Protein AF-A0A522LPK3-F1 (afdb_monomer_lite)

Secondary structure (DSSP, 8-state):
--HHHHHHHHHHHHHHHTTSS--B-TTT--BHHHHHHHHHHHHHHTTTT--HHHHHHHHHHHHHTTS---HHHHHHHHTSHHHHHHHHHS-GGGS--

Sequence (97 aa):
MGYECIANKFQQYLSKINKISEDKCCICNRTSEELKKNFYEYTKNNVGVVTESDLDEIFLLSYKTNRPVCFACYYGIKQNPELIRGILEKHENEIWD

pLDDT: mean 74.03, std 9.99, range [41.91, 88.0]

Radius of gyration: 12.82 Å; chains: 1; bounding box: 32×29×31 Å

Foldseek 3Di:
DFPVVLVVLVVVLLVVLVPQPQQAAPPPGHGVVVLVVQVVVVCVVQPPNDDPVLSVLQSLLCVLQSHGHHPVRSVVCVVPVVSSVVSNPDHSVPPPD

Structure (mmCIF, N/CA/C/O backbone):
data_AF-A0A522LPK3-F1
#
_entry.id   AF-A0A522LPK3-F1
#
loop_
_atom_site.group_PDB
_atom_site.id
_atom_site.type_symbol
_atom_site.label_atom_id
_atom_site.label_alt_id
_atom_site.label_comp_id
_atom_site.label_asym_id
_atom_site.label_entity_id
_atom_site.label_seq_id
_atom_site.pdbx_PDB_ins_code
_atom_site.Cartn_x
_atom_site.Cartn_y
_atom_site.Cartn_z
_atom_site.occupancy
_atom_site.B_iso_or_equiv
_atom_site.auth_seq_id
_atom_site.auth_comp_id
_atom_site.auth_asym_id
_atom_site.auth_atom_id
_atom_site.pdbx_PDB_model_num
ATOM 1 N N . MET A 1 1 ? 8.712 7.672 -18.708 1.00 47.94 1 MET A N 1
ATOM 2 C CA . MET A 1 1 ? 7.312 8.088 -18.460 1.00 47.94 1 MET A CA 1
ATOM 3 C C . MET A 1 1 ? 6.633 7.352 -17.286 1.00 47.94 1 MET A C 1
ATOM 5 O O . MET A 1 1 ? 5.429 7.476 -17.149 1.00 47.94 1 MET A O 1
ATOM 9 N N . GLY A 1 2 ? 7.348 6.633 -16.399 1.00 55.88 2 GLY A N 1
ATOM 10 C CA . GLY A 1 2 ? 6.694 5.817 -15.350 1.00 55.88 2 GLY A CA 1
ATOM 11 C C . GLY A 1 2 ? 6.470 6.494 -13.987 1.00 55.88 2 GLY A C 1
ATOM 12 O O . GLY A 1 2 ? 5.436 6.293 -13.364 1.00 55.88 2 GLY A O 1
ATOM 13 N N . TYR A 1 3 ? 7.411 7.314 -13.510 1.00 56.41 3 TYR A N 1
ATOM 14 C CA . TYR A 1 3 ? 7.403 7.801 -12.119 1.00 56.41 3 TYR A CA 1
ATOM 15 C C . TYR A 1 3 ? 6.317 8.853 -11.828 1.00 56.41 3 TYR A C 1
ATOM 17 O O . TYR A 1 3 ? 5.671 8.802 -10.784 1.00 56.41 3 TYR A O 1
ATOM 25 N N . GLU A 1 4 ? 6.074 9.779 -12.760 1.00 61.75 4 GLU A N 1
ATOM 26 C CA . GLU A 1 4 ? 5.070 10.842 -12.589 1.00 61.75 4 GLU A CA 1
ATOM 27 C C . GLU A 1 4 ? 3.633 10.295 -12.542 1.00 61.75 4 GLU A C 1
ATOM 29 O O . GLU A 1 4 ? 2.815 10.783 -11.763 1.00 61.75 4 GLU A O 1
ATOM 34 N N . CYS A 1 5 ? 3.330 9.237 -13.307 1.00 65.12 5 CYS A N 1
ATOM 35 C CA . CYS A 1 5 ? 2.008 8.602 -13.293 1.00 65.12 5 CYS A CA 1
ATOM 36 C C . CYS A 1 5 ? 1.726 7.912 -11.945 1.00 65.12 5 CYS A C 1
ATOM 38 O O . CYS A 1 5 ? 0.683 8.126 -11.323 1.00 65.12 5 CYS A O 1
ATOM 40 N N . ILE A 1 6 ? 2.709 7.158 -11.442 1.00 64.88 6 ILE A N 1
ATOM 41 C CA . ILE A 1 6 ? 2.637 6.445 -10.157 1.00 64.88 6 ILE A CA 1
ATOM 42 C C . ILE A 1 6 ? 2.524 7.444 -8.992 1.00 64.88 6 ILE A C 1
ATOM 44 O O . ILE A 1 6 ? 1.720 7.248 -8.080 1.00 64.88 6 ILE A O 1
ATOM 48 N N . ALA A 1 7 ? 3.265 8.557 -9.038 1.00 68.50 7 ALA A N 1
ATOM 49 C CA . ALA A 1 7 ? 3.181 9.611 -8.028 1.00 68.50 7 ALA A CA 1
ATOM 50 C C . ALA A 1 7 ? 1.786 10.264 -7.971 1.00 68.50 7 ALA A C 1
ATOM 52 O O . ALA A 1 7 ? 1.249 10.467 -6.879 1.00 68.50 7 ALA A O 1
ATOM 53 N N . ASN A 1 8 ? 1.166 10.532 -9.126 1.00 76.00 8 ASN A N 1
ATOM 54 C CA . ASN A 1 8 ? -0.190 11.084 -9.196 1.00 76.00 8 ASN A CA 1
ATOM 55 C C . ASN A 1 8 ? -1.245 10.110 -8.645 1.00 76.00 8 ASN A C 1
ATOM 57 O O . ASN A 1 8 ? -2.103 10.519 -7.859 1.00 76.00 8 ASN A O 1
ATOM 61 N N . LYS A 1 9 ? -1.174 8.816 -8.990 1.00 70.56 9 LYS A N 1
ATOM 62 C CA . LYS A 1 9 ? -2.069 7.797 -8.407 1.00 70.56 9 LYS A CA 1
ATOM 63 C C . LYS A 1 9 ? -1.877 7.667 -6.889 1.00 70.56 9 LYS A C 1
ATOM 65 O O . LYS A 1 9 ? -2.861 7.570 -6.157 1.00 70.56 9 LYS A O 1
ATOM 70 N N . PHE A 1 10 ? -0.642 7.740 -6.388 1.00 69.94 10 PHE A N 1
ATOM 71 C CA . PHE A 1 10 ? -0.379 7.692 -4.946 1.00 69.94 10 PHE A CA 1
ATOM 72 C C . PHE A 1 10 ? -0.937 8.909 -4.191 1.00 69.94 10 PHE A C 1
ATOM 74 O O . PHE A 1 10 ? -1.483 8.767 -3.097 1.00 69.94 10 PHE A O 1
ATOM 81 N N . GLN A 1 11 ? -0.877 10.108 -4.777 1.00 72.94 11 GLN A N 1
ATOM 82 C CA . GLN A 1 11 ? -1.546 11.275 -4.193 1.00 72.94 11 GLN A CA 1
ATOM 83 C C . GLN A 1 11 ? -3.061 11.064 -4.084 1.00 72.94 11 GLN A C 1
ATOM 85 O O . GLN A 1 11 ? -3.641 11.349 -3.036 1.00 72.94 11 GLN A O 1
ATOM 90 N N . GLN A 1 12 ? -3.695 10.493 -5.113 1.00 72.44 12 GLN A N 1
ATOM 91 C CA . GLN A 1 12 ? -5.120 10.152 -5.058 1.00 72.44 12 GLN A CA 1
ATOM 92 C C . GLN A 1 12 ? -5.427 9.117 -3.965 1.00 72.44 12 GLN A C 1
ATOM 94 O O . GLN A 1 12 ? -6.431 9.253 -3.266 1.00 72.44 12 GLN A O 1
ATOM 99 N N . TYR A 1 13 ? -4.562 8.113 -3.788 1.00 7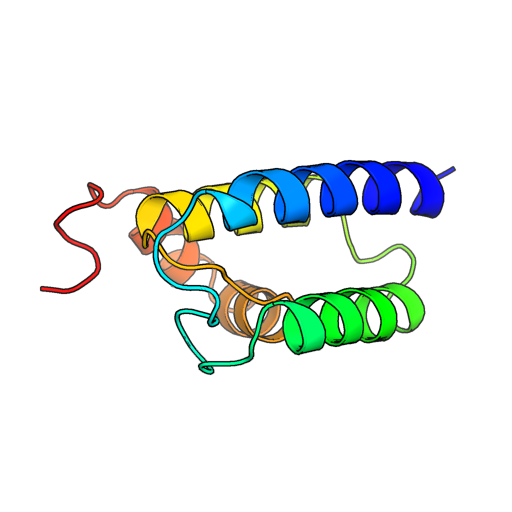0.56 13 TYR A N 1
ATOM 100 C CA . TYR A 1 13 ? -4.655 7.123 -2.710 1.00 70.56 13 TYR A CA 1
ATOM 101 C C . TYR A 1 13 ? -4.659 7.789 -1.324 1.00 70.56 13 TYR A C 1
ATOM 103 O O . TYR A 1 13 ? -5.584 7.576 -0.539 1.00 70.56 13 TYR A O 1
ATOM 111 N N . LEU A 1 14 ? -3.701 8.681 -1.053 1.00 68.62 14 LEU A N 1
ATOM 112 C CA . LEU A 1 14 ? -3.623 9.416 0.216 1.00 68.62 14 LEU A CA 1
ATOM 113 C C . LEU A 1 14 ? -4.858 10.291 0.469 1.00 68.62 14 LEU A C 1
ATOM 115 O O . LEU A 1 14 ? -5.387 10.311 1.580 1.00 68.62 14 LEU A O 1
ATOM 119 N N . SER A 1 15 ? -5.345 10.999 -0.555 1.00 71.31 15 SER A N 1
ATOM 120 C CA . SER A 1 15 ? -6.547 11.833 -0.438 1.00 71.31 15 SER A CA 1
ATOM 121 C C . SER A 1 15 ? -7.809 11.021 -0.138 1.00 71.31 15 SER A C 1
ATOM 123 O O . SER A 1 15 ? -8.715 11.533 0.520 1.00 71.31 15 SER A O 1
ATOM 125 N N . LYS A 1 16 ? -7.884 9.766 -0.601 1.00 68.12 16 LYS A N 1
ATOM 126 C CA . LYS A 1 16 ? -9.003 8.8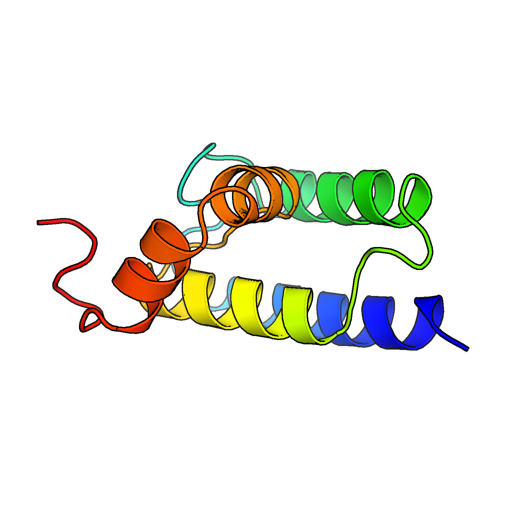59 -0.311 1.00 68.12 16 LYS A CA 1
ATOM 127 C C . LYS A 1 16 ? -8.900 8.242 1.088 1.00 68.12 16 LYS A C 1
ATOM 129 O O . LYS A 1 16 ? -9.920 8.159 1.762 1.00 68.12 16 LYS A O 1
ATOM 134 N N . ILE A 1 17 ? -7.698 7.891 1.554 1.00 65.69 17 ILE A N 1
ATOM 135 C CA . ILE A 1 17 ? -7.487 7.338 2.908 1.00 65.69 17 ILE A CA 1
ATOM 136 C C . ILE A 1 17 ? -7.789 8.343 4.009 1.00 65.69 17 ILE A C 1
ATOM 138 O O . ILE A 1 17 ? -8.273 7.944 5.057 1.00 65.69 17 ILE A O 1
ATOM 142 N N . ASN A 1 18 ? -7.602 9.644 3.779 1.00 60.69 18 ASN A N 1
ATOM 143 C CA . ASN A 1 18 ? -8.007 10.667 4.752 1.00 60.69 18 ASN A CA 1
ATOM 144 C C . ASN A 1 18 ? -9.519 10.659 5.082 1.00 60.69 18 ASN A C 1
ATOM 146 O O . ASN A 1 18 ? -9.948 11.398 5.962 1.00 60.69 18 ASN A O 1
ATOM 150 N N . LYS A 1 19 ? -10.333 9.863 4.372 1.00 61.28 19 LYS A N 1
ATOM 151 C CA . LYS A 1 19 ? -11.754 9.627 4.672 1.00 61.28 19 LYS A CA 1
ATOM 152 C C . LYS A 1 19 ? -12.017 8.331 5.459 1.00 61.28 19 LYS A C 1
ATOM 154 O O . LYS A 1 19 ? -13.160 8.092 5.832 1.00 61.28 19 LYS A O 1
ATOM 159 N N . ILE A 1 20 ? -10.995 7.503 5.677 1.00 61.47 20 ILE A N 1
ATOM 160 C CA . ILE A 1 20 ? -11.040 6.262 6.459 1.00 61.47 20 ILE A CA 1
ATOM 161 C C . ILE A 1 20 ? -10.789 6.625 7.930 1.00 61.47 20 ILE A C 1
ATOM 163 O O . 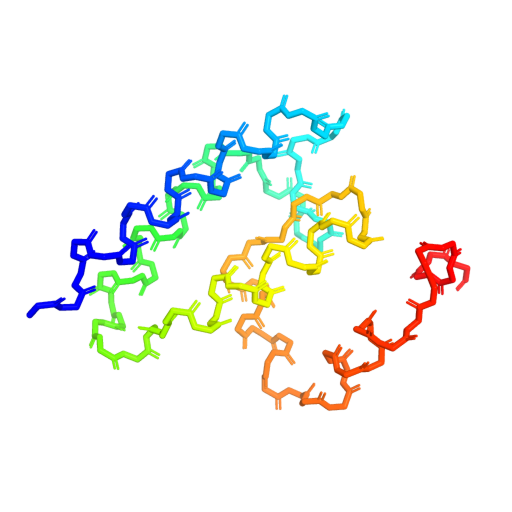ILE A 1 20 ? -9.957 7.480 8.224 1.00 61.47 20 ILE A O 1
ATOM 167 N N . SER A 1 21 ? -11.521 6.010 8.861 1.00 56.81 21 SER A N 1
ATOM 168 C CA . SER A 1 21 ? -11.516 6.380 10.288 1.00 56.81 21 SER A CA 1
ATOM 169 C C . SER A 1 21 ? -10.191 6.133 11.018 1.00 56.81 21 SER A C 1
ATOM 171 O O . SER A 1 21 ? -10.017 6.631 12.127 1.00 56.81 21 SER A O 1
ATOM 173 N N . GLU A 1 22 ? -9.268 5.368 10.427 1.00 64.38 22 GLU A N 1
ATOM 174 C CA . GLU A 1 22 ? -7.993 4.996 11.038 1.00 64.38 22 GLU A CA 1
ATOM 175 C C . GLU A 1 22 ? -6.825 5.259 10.075 1.00 64.38 22 GLU A C 1
ATOM 177 O O . GLU A 1 22 ? -6.785 4.758 8.952 1.00 64.38 22 GLU A O 1
ATOM 182 N N . ASP A 1 23 ? -5.854 6.060 10.520 1.00 72.06 23 ASP A N 1
ATOM 183 C CA . ASP A 1 23 ? -4.751 6.584 9.703 1.00 72.06 23 ASP A CA 1
ATOM 184 C C . ASP A 1 23 ? -3.509 5.673 9.685 1.00 72.06 23 ASP A C 1
ATOM 186 O O . ASP A 1 23 ? -2.458 6.052 9.159 1.00 72.06 23 ASP A O 1
ATOM 190 N N . LYS A 1 24 ? -3.621 4.473 10.267 1.00 83.12 24 LYS A N 1
ATOM 191 C CA . LYS A 1 24 ? -2.514 3.535 10.488 1.00 83.12 24 LYS A CA 1
ATOM 192 C C . LYS A 1 24 ? -2.635 2.279 9.646 1.00 83.12 24 LYS A C 1
ATOM 194 O O . LYS A 1 24 ? -3.706 1.684 9.554 1.00 83.12 24 LYS A O 1
ATOM 199 N N . CYS A 1 25 ? -1.498 1.831 9.115 1.00 85.31 25 CYS A N 1
ATOM 200 C CA . CYS A 1 25 ? -1.387 0.607 8.335 1.00 85.31 25 CYS A CA 1
ATOM 201 C C . CYS A 1 25 ? -2.012 -0.580 9.081 1.00 85.31 25 CYS A C 1
ATOM 203 O O . CYS A 1 25 ? -1.661 -0.824 10.234 1.00 85.31 25 CYS A O 1
ATOM 205 N N . CYS A 1 26 ? -2.873 -1.352 8.424 1.00 83.38 26 CYS A N 1
ATOM 206 C CA . CYS A 1 26 ? -3.593 -2.459 9.050 1.00 83.38 26 CYS A CA 1
ATOM 207 C C . CYS A 1 26 ? -2.689 -3.623 9.491 1.00 83.38 26 CYS A C 1
ATOM 209 O O . CYS A 1 26 ? -3.098 -4.429 10.318 1.00 83.38 26 CYS A O 1
ATOM 211 N N . ILE A 1 27 ? -1.459 -3.701 8.963 1.00 83.62 27 ILE A N 1
ATOM 212 C CA . ILE A 1 27 ? -0.491 -4.768 9.264 1.00 83.62 27 ILE A CA 1
ATOM 213 C C . ILE A 1 27 ? 0.588 -4.291 10.244 1.00 83.62 27 ILE A C 1
ATOM 215 O O . ILE A 1 27 ? 0.866 -4.956 11.235 1.00 83.62 27 ILE A O 1
ATOM 219 N N . CYS A 1 28 ? 1.229 -3.149 9.971 1.00 85.38 28 CYS A N 1
ATOM 220 C CA . CYS A 1 28 ? 2.384 -2.681 10.752 1.00 85.38 28 CYS A CA 1
ATOM 221 C C . CYS A 1 28 ? 2.120 -1.425 11.590 1.00 85.38 28 CYS A C 1
ATOM 223 O O . CYS A 1 28 ? 3.058 -0.884 12.169 1.00 85.38 28 CYS A O 1
ATOM 225 N N . ASN A 1 29 ? 0.877 -0.934 11.631 1.00 84.75 29 ASN A N 1
ATOM 226 C CA . ASN A 1 29 ? 0.448 0.251 12.382 1.00 84.75 29 ASN A CA 1
ATOM 227 C C . ASN A 1 29 ? 1.187 1.566 12.061 1.00 84.75 29 ASN A C 1
ATOM 229 O O . ASN A 1 29 ? 1.026 2.544 12.789 1.00 84.75 29 ASN A O 1
ATOM 233 N N . ARG A 1 30 ? 1.950 1.622 10.961 1.00 83.88 30 ARG A N 1
ATOM 234 C CA . ARG A 1 30 ? 2.597 2.854 10.483 1.00 83.88 30 ARG A CA 1
ATOM 235 C C . ARG A 1 30 ? 1.577 3.929 10.128 1.00 83.88 30 ARG A C 1
ATOM 237 O O . ARG A 1 30 ? 0.603 3.618 9.447 1.00 83.88 30 ARG A O 1
ATOM 244 N N . THR A 1 31 ? 1.823 5.168 10.532 1.00 82.56 31 THR A N 1
ATOM 245 C CA . THR A 1 31 ? 0.935 6.314 10.288 1.00 82.56 31 THR A CA 1
ATOM 246 C C . THR A 1 31 ? 0.904 6.726 8.818 1.00 82.56 31 THR A C 1
ATOM 248 O O . THR A 1 31 ? 1.752 6.331 8.012 1.00 82.56 31 THR A O 1
ATOM 251 N N . SER A 1 32 ? -0.057 7.576 8.462 1.00 74.69 32 SER A N 1
ATOM 252 C CA . SER A 1 32 ? -0.194 8.149 7.119 1.00 74.69 32 SER A CA 1
ATOM 253 C C . SER A 1 32 ? 1.063 8.893 6.634 1.00 74.69 32 SER A C 1
ATOM 255 O O . SER A 1 32 ? 1.392 8.847 5.447 1.00 74.69 32 SER A O 1
ATOM 257 N N . GLU A 1 33 ? 1.821 9.535 7.527 1.00 79.56 33 GLU A N 1
ATOM 258 C CA . GLU A 1 33 ? 3.105 10.163 7.188 1.00 79.56 33 GLU A CA 1
ATOM 259 C C . GLU A 1 33 ? 4.197 9.125 6.904 1.00 79.56 33 GLU A C 1
ATOM 261 O O . GLU A 1 33 ? 4.943 9.237 5.926 1.00 79.56 33 GLU A O 1
ATOM 266 N N . GLU A 1 34 ? 4.256 8.065 7.707 1.00 82.12 34 GLU A N 1
ATOM 267 C CA . GLU A 1 34 ? 5.202 6.964 7.517 1.00 82.12 34 GLU A CA 1
ATOM 268 C C . GLU A 1 34 ? 4.890 6.153 6.254 1.00 82.12 34 GLU A C 1
ATOM 270 O O . GLU A 1 34 ? 5.805 5.669 5.587 1.00 82.12 34 GLU A O 1
ATOM 275 N N . LEU A 1 35 ? 3.611 6.048 5.888 1.00 80.19 35 LEU A N 1
ATOM 276 C CA . LEU A 1 35 ? 3.121 5.503 4.622 1.00 80.19 35 LEU A CA 1
ATOM 277 C C . LEU A 1 35 ? 3.670 6.293 3.426 1.00 80.19 35 LEU A C 1
ATOM 279 O O . LEU A 1 35 ? 4.192 5.689 2.486 1.00 80.19 35 LEU A O 1
ATOM 283 N N . LYS A 1 36 ? 3.621 7.633 3.479 1.00 77.94 36 LYS A N 1
ATOM 284 C CA . LYS A 1 36 ? 4.209 8.505 2.444 1.00 77.94 36 LYS A CA 1
ATOM 285 C C . LYS A 1 36 ? 5.707 8.276 2.321 1.00 77.94 36 LYS A C 1
ATOM 287 O O . LYS A 1 36 ? 6.200 8.025 1.224 1.00 77.94 36 LYS A O 1
ATOM 292 N N . LYS A 1 37 ? 6.427 8.325 3.445 1.00 82.31 37 LYS A N 1
ATOM 293 C CA . LYS A 1 37 ? 7.876 8.101 3.465 1.00 82.31 37 LYS A CA 1
ATOM 294 C C . LYS A 1 37 ? 8.229 6.725 2.899 1.00 82.31 37 LYS A C 1
ATOM 296 O O . LYS A 1 37 ? 9.105 6.624 2.046 1.00 82.31 37 LYS A O 1
ATOM 301 N N . ASN A 1 38 ? 7.494 5.690 3.308 1.00 80.88 38 ASN A N 1
ATOM 302 C CA . ASN A 1 38 ? 7.702 4.329 2.833 1.00 80.88 38 ASN A CA 1
ATOM 303 C C . ASN A 1 38 ? 7.482 4.196 1.324 1.00 80.88 38 ASN A C 1
ATOM 305 O O . ASN A 1 38 ? 8.298 3.566 0.663 1.00 80.88 38 ASN A O 1
ATOM 309 N N . PHE A 1 39 ? 6.436 4.816 0.774 1.00 80.56 39 PHE A N 1
ATOM 310 C CA . PHE A 1 39 ? 6.208 4.835 -0.669 1.00 80.56 39 PHE A CA 1
ATOM 311 C C . PHE A 1 39 ? 7.367 5.486 -1.427 1.00 80.56 39 PHE A C 1
ATOM 313 O O . PHE A 1 39 ? 7.877 4.895 -2.379 1.00 80.56 39 PHE A O 1
ATOM 320 N N . TYR A 1 40 ? 7.813 6.674 -1.006 1.00 78.19 40 TYR A N 1
ATOM 321 C CA . TYR A 1 40 ? 8.904 7.374 -1.686 1.00 78.19 40 TYR A CA 1
ATOM 322 C C . TYR A 1 40 ? 10.219 6.598 -1.609 1.00 78.19 40 TYR A C 1
ATOM 324 O O . TYR A 1 40 ? 10.887 6.437 -2.627 1.00 78.19 40 TYR A O 1
ATOM 332 N N . GLU A 1 41 ? 10.581 6.082 -0.433 1.00 80.69 41 GLU A N 1
ATOM 333 C CA . GLU A 1 41 ? 11.799 5.284 -0.256 1.00 80.69 41 GLU A CA 1
ATOM 334 C C . GLU A 1 41 ? 11.749 3.989 -1.074 1.00 80.69 41 GLU A C 1
ATOM 336 O O . GLU A 1 41 ? 12.708 3.662 -1.773 1.00 80.69 41 GLU A O 1
ATOM 341 N N . TYR A 1 42 ? 10.620 3.276 -1.038 1.00 75.44 42 TYR A N 1
ATOM 342 C CA . TYR A 1 42 ? 10.467 2.017 -1.757 1.00 75.44 42 TYR A CA 1
ATOM 343 C C . TYR A 1 42 ? 10.485 2.231 -3.273 1.00 75.44 42 TYR A C 1
ATOM 345 O O . TYR A 1 42 ? 11.225 1.550 -3.977 1.00 75.44 42 TYR A O 1
ATOM 353 N N . THR A 1 43 ? 9.738 3.216 -3.775 1.00 73.88 43 THR A N 1
ATOM 354 C CA . THR A 1 43 ? 9.651 3.510 -5.214 1.00 73.88 43 THR A CA 1
ATOM 355 C C . THR A 1 43 ? 10.969 4.057 -5.756 1.00 73.88 43 THR A C 1
ATOM 357 O O . THR A 1 43 ? 11.374 3.681 -6.850 1.00 73.88 43 THR A O 1
ATOM 360 N N . LYS A 1 44 ? 11.687 4.888 -4.985 1.00 77.69 44 LYS A N 1
ATOM 361 C CA . LYS A 1 44 ? 13.021 5.388 -5.354 1.00 77.69 44 LYS A CA 1
ATOM 362 C C . LYS A 1 44 ? 14.052 4.262 -5.474 1.00 77.69 44 LYS A C 1
ATOM 364 O O . LYS A 1 44 ? 14.899 4.315 -6.359 1.00 77.69 44 LYS A O 1
ATOM 369 N N . ASN A 1 45 ? 13.985 3.259 -4.600 1.00 74.81 45 ASN A N 1
ATOM 370 C CA . ASN A 1 45 ? 14.916 2.129 -4.616 1.00 74.81 45 ASN A CA 1
ATOM 371 C C . ASN A 1 45 ? 14.506 1.016 -5.598 1.00 74.81 45 ASN A C 1
ATOM 373 O O . ASN A 1 45 ? 15.324 0.159 -5.909 1.00 74.81 45 ASN A O 1
ATOM 377 N N . ASN A 1 46 ? 13.265 1.034 -6.098 1.00 71.06 46 ASN A N 1
ATOM 378 C CA . ASN A 1 46 ? 12.696 0.003 -6.974 1.00 71.06 46 ASN A CA 1
ATOM 379 C C . ASN A 1 46 ? 12.044 0.619 -8.228 1.00 71.06 46 ASN A C 1
ATOM 381 O O . ASN A 1 46 ? 10.968 0.199 -8.669 1.00 71.06 46 ASN A O 1
ATOM 385 N N . VAL A 1 47 ? 12.676 1.653 -8.796 1.00 69.25 47 VAL A N 1
ATOM 386 C CA . VAL A 1 47 ? 12.173 2.349 -9.990 1.00 69.25 47 VAL A CA 1
ATOM 387 C C . VAL A 1 47 ? 12.023 1.350 -11.141 1.00 69.25 47 VAL A C 1
ATOM 389 O O . VAL A 1 47 ? 12.980 0.680 -11.515 1.00 69.25 47 VAL A O 1
ATOM 392 N N . GLY A 1 48 ? 10.816 1.261 -11.707 1.00 67.88 48 GLY A N 1
ATOM 393 C CA . GLY A 1 48 ? 10.488 0.334 -12.798 1.00 67.88 48 GLY A CA 1
ATOM 394 C C . GLY A 1 48 ? 9.993 -1.046 -12.352 1.00 67.88 48 GLY A C 1
ATOM 395 O O . GLY A 1 48 ? 9.523 -1.803 -13.195 1.00 67.88 48 GLY A O 1
ATOM 396 N N . VAL A 1 49 ? 10.048 -1.357 -11.053 1.00 72.75 49 VAL A N 1
ATOM 397 C CA . VAL A 1 49 ? 9.455 -2.576 -10.465 1.00 72.75 49 VAL A CA 1
ATOM 398 C C . VAL A 1 49 ? 8.053 -2.297 -9.925 1.00 72.75 49 VAL A C 1
ATOM 400 O O . VAL A 1 49 ? 7.174 -3.150 -10.017 1.00 72.75 49 VAL A O 1
ATOM 403 N N . VAL A 1 50 ? 7.837 -1.098 -9.374 1.00 77.44 50 VAL A N 1
ATOM 404 C CA . VAL A 1 50 ? 6.508 -0.655 -8.940 1.00 77.44 50 VAL A CA 1
ATOM 405 C C . VAL A 1 50 ? 5.646 -0.363 -10.160 1.00 77.44 50 VAL A C 1
ATOM 407 O O . VAL A 1 50 ? 5.999 0.468 -10.999 1.00 77.44 50 VAL A O 1
ATOM 410 N N . THR A 1 51 ? 4.513 -1.046 -10.239 1.00 79.88 51 THR A N 1
ATOM 411 C CA . THR A 1 51 ? 3.534 -0.915 -11.317 1.00 79.88 51 THR A CA 1
ATOM 412 C C . THR A 1 51 ? 2.324 -0.111 -10.858 1.00 79.88 51 THR A C 1
ATOM 414 O O . THR A 1 51 ? 2.077 0.070 -9.667 1.00 79.88 51 THR A O 1
ATOM 417 N N . GLU A 1 52 ? 1.528 0.371 -11.808 1.00 74.44 52 GLU A N 1
ATOM 418 C CA . GLU A 1 52 ? 0.248 0.997 -11.473 1.00 74.44 52 GLU A CA 1
ATOM 419 C C . GLU A 1 52 ? -0.737 0.024 -10.817 1.00 74.44 52 GLU A C 1
ATOM 421 O O . GLU A 1 52 ? -1.472 0.437 -9.923 1.00 74.44 52 GLU A O 1
ATOM 426 N N . SER A 1 53 ? -0.724 -1.254 -11.211 1.00 80.12 53 SER A N 1
ATOM 427 C CA . SER A 1 53 ? -1.584 -2.276 -10.608 1.00 80.12 53 SER A CA 1
ATOM 428 C C . SER A 1 53 ? -1.256 -2.507 -9.135 1.00 80.12 53 SER A C 1
ATOM 430 O O . SER A 1 53 ? -2.160 -2.779 -8.359 1.00 80.12 53 SER A O 1
ATOM 432 N N . ASP A 1 54 ? -0.001 -2.300 -8.715 1.00 83.31 54 ASP A N 1
ATOM 433 C CA . ASP A 1 54 ? 0.374 -2.367 -7.297 1.00 83.31 54 ASP A CA 1
ATOM 434 C C . ASP A 1 54 ? -0.364 -1.323 -6.454 1.00 83.31 54 ASP A C 1
ATOM 436 O O . ASP A 1 54 ? -0.812 -1.610 -5.348 1.00 83.31 54 ASP A O 1
ATOM 440 N N . LEU A 1 55 ? -0.522 -0.105 -6.981 1.00 79.81 55 LEU A N 1
ATOM 441 C CA . LEU A 1 55 ? -1.286 0.945 -6.307 1.00 79.81 55 LEU A CA 1
ATOM 442 C C . LEU A 1 55 ? -2.778 0.615 -6.251 1.00 79.81 55 LEU A C 1
ATOM 444 O O . LEU A 1 55 ? -3.416 0.885 -5.233 1.00 79.81 55 LEU A O 1
ATOM 448 N N . ASP A 1 56 ? -3.319 0.039 -7.323 1.00 81.06 56 ASP A N 1
ATOM 449 C CA . ASP A 1 56 ? -4.726 -0.349 -7.394 1.00 81.06 56 ASP A CA 1
ATOM 450 C C . ASP A 1 56 ? -5.027 -1.492 -6.400 1.00 81.06 56 ASP A C 1
ATOM 452 O O . ASP A 1 56 ? -6.016 -1.426 -5.667 1.00 81.06 56 ASP A O 1
ATOM 456 N N . GLU A 1 57 ? -4.133 -2.480 -6.281 1.00 85.06 57 GLU A N 1
ATOM 457 C CA . GLU A 1 57 ? -4.219 -3.560 -5.288 1.00 85.06 57 GLU A CA 1
ATOM 458 C C . GLU A 1 57 ? -4.108 -3.032 -3.853 1.00 85.06 57 GLU A C 1
ATOM 460 O O . GLU A 1 57 ? -4.934 -3.368 -3.005 1.00 85.06 57 GLU A O 1
ATOM 465 N N . ILE A 1 58 ? -3.138 -2.154 -3.572 1.00 85.38 58 ILE A N 1
ATOM 466 C CA . ILE A 1 58 ? -2.990 -1.519 -2.253 1.00 85.38 58 ILE A CA 1
ATOM 467 C C . ILE A 1 58 ? -4.245 -0.723 -1.883 1.00 85.38 58 ILE A C 1
ATOM 469 O O . ILE A 1 58 ? -4.698 -0.785 -0.736 1.00 85.38 58 ILE A O 1
ATOM 473 N N . PHE A 1 59 ? -4.819 0.020 -2.833 1.00 81.75 59 PHE A N 1
ATOM 474 C CA . PHE A 1 59 ? -6.054 0.767 -2.616 1.00 81.75 59 PHE A CA 1
ATOM 475 C C . PHE A 1 59 ? -7.228 -0.164 -2.304 1.00 81.75 59 PHE A C 1
ATOM 477 O O . PHE A 1 59 ? -7.956 0.082 -1.343 1.00 81.75 59 PHE A O 1
ATOM 484 N N . LEU A 1 60 ? -7.382 -1.248 -3.066 1.00 81.50 60 LEU A N 1
ATOM 485 C CA . LEU A 1 60 ? -8.454 -2.218 -2.870 1.00 81.50 60 LEU A CA 1
ATOM 486 C C . LEU A 1 60 ? -8.335 -2.937 -1.522 1.00 81.50 60 LEU A C 1
ATOM 488 O O . LEU A 1 60 ? -9.325 -3.045 -0.801 1.00 81.50 60 LEU A O 1
ATOM 492 N N . LEU A 1 61 ? -7.125 -3.365 -1.151 1.00 82.62 61 LEU A N 1
ATOM 493 C CA . LEU A 1 61 ? -6.852 -3.951 0.160 1.00 82.62 61 LEU A CA 1
ATOM 494 C C . LEU A 1 61 ? -7.207 -2.970 1.276 1.00 82.62 61 LEU A C 1
ATOM 496 O O . LEU A 1 61 ? -7.900 -3.353 2.208 1.00 82.62 61 LEU A O 1
ATOM 500 N N . SER A 1 62 ? -6.795 -1.706 1.142 1.00 81.75 62 SER A N 1
ATOM 501 C CA . SER A 1 62 ? -7.054 -0.665 2.144 1.00 81.75 62 SER A CA 1
ATOM 502 C C . SER A 1 62 ? -8.539 -0.357 2.327 1.00 81.75 62 SER A C 1
ATOM 504 O O . SER A 1 62 ? -8.978 -0.041 3.431 1.00 81.75 62 SER A O 1
ATOM 506 N N . TYR A 1 63 ? -9.306 -0.416 1.236 1.00 79.00 63 TYR A N 1
ATOM 507 C CA . TYR A 1 63 ? -10.755 -0.252 1.270 1.00 79.00 63 TYR A CA 1
ATOM 508 C C . TYR A 1 63 ? -11.403 -1.429 2.000 1.00 79.00 63 TYR A C 1
ATOM 510 O O . TYR A 1 63 ? -12.120 -1.228 2.974 1.00 79.00 63 TYR A O 1
ATOM 518 N N . LYS A 1 64 ? -11.038 -2.654 1.609 1.00 79.19 64 LYS A N 1
ATOM 519 C CA . LYS A 1 64 ? -11.573 -3.880 2.201 1.00 79.19 64 LYS A CA 1
ATOM 520 C C . LYS A 1 64 ? -11.297 -4.02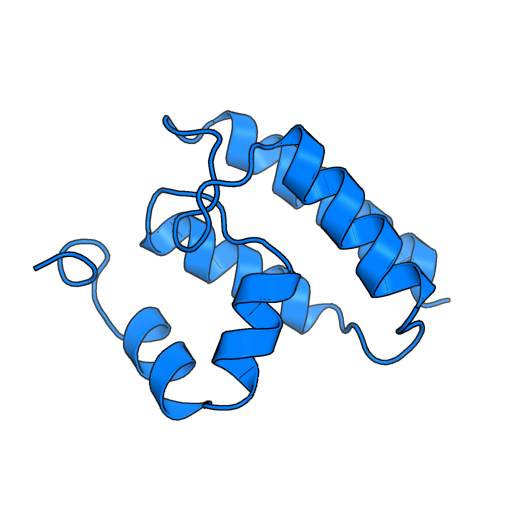6 3.694 1.00 79.19 64 LYS A C 1
ATOM 522 O O . LYS A 1 64 ? -12.136 -4.517 4.437 1.00 79.19 64 LYS A O 1
ATOM 527 N N . THR A 1 65 ? -10.114 -3.624 4.141 1.00 77.25 65 THR A N 1
ATOM 528 C CA . THR A 1 65 ? -9.728 -3.672 5.556 1.00 77.25 65 THR A CA 1
ATOM 529 C C . THR A 1 65 ? -10.241 -2.474 6.353 1.00 77.25 65 THR A C 1
ATOM 531 O O . THR A 1 65 ? -10.028 -2.439 7.565 1.00 77.25 65 THR A O 1
ATOM 534 N N . ASN A 1 66 ? -10.853 -1.482 5.689 1.00 77.44 66 ASN A N 1
ATOM 535 C CA . ASN A 1 66 ? -11.185 -0.158 6.220 1.00 77.44 66 ASN A CA 1
ATOM 536 C C . ASN A 1 66 ? -10.006 0.509 6.961 1.00 77.44 66 ASN A C 1
ATOM 538 O O . ASN A 1 66 ? -10.186 1.238 7.937 1.00 77.44 66 ASN A O 1
ATOM 542 N N . ARG A 1 67 ? -8.776 0.208 6.525 1.00 81.81 67 ARG A N 1
ATOM 543 C CA . ARG A 1 67 ? -7.515 0.647 7.133 1.00 81.81 67 ARG A CA 1
ATOM 544 C C . ARG A 1 67 ? -6.422 0.653 6.063 1.00 81.81 67 ARG A C 1
ATOM 546 O O . ARG A 1 67 ? -6.321 -0.313 5.315 1.00 81.81 67 ARG A O 1
ATOM 553 N N . PRO A 1 68 ? -5.552 1.670 5.983 1.00 83.44 68 PRO A N 1
ATOM 554 C CA . PRO A 1 68 ? -4.543 1.740 4.930 1.00 83.44 68 PRO A CA 1
ATOM 555 C C . PRO A 1 68 ? -3.586 0.539 4.932 1.00 83.44 68 PRO A C 1
ATOM 557 O O . PRO A 1 68 ? -3.336 -0.075 5.965 1.00 83.44 68 PRO A O 1
ATOM 560 N N . VAL A 1 69 ? -2.984 0.236 3.784 1.00 85.75 69 VAL A N 1
ATOM 561 C CA . VAL A 1 69 ? -1.902 -0.752 3.645 1.00 85.75 69 VAL A CA 1
ATOM 562 C C . VAL A 1 69 ? -0.643 -0.042 3.158 1.00 85.75 69 VAL A C 1
ATOM 564 O O . VAL A 1 69 ? -0.678 0.742 2.210 1.00 85.75 69 VAL A O 1
ATOM 567 N N . CYS A 1 70 ? 0.497 -0.277 3.812 1.00 85.62 70 CYS A N 1
ATOM 568 C CA . CYS A 1 70 ? 1.760 0.310 3.365 1.00 85.62 70 CYS A CA 1
ATOM 569 C C . CYS A 1 70 ? 2.443 -0.541 2.299 1.00 85.62 70 CYS A C 1
ATOM 571 O O . CYS A 1 70 ? 2.301 -1.762 2.277 1.00 85.62 70 CYS A O 1
ATOM 573 N N . PHE A 1 71 ? 3.229 0.118 1.447 1.00 85.44 71 PHE A N 1
ATOM 574 C CA . PHE A 1 71 ? 3.952 -0.516 0.348 1.00 85.44 71 PHE A CA 1
ATOM 575 C C . PHE A 1 71 ? 4.825 -1.679 0.822 1.00 85.44 71 PHE A C 1
ATOM 577 O O . PHE A 1 71 ? 4.759 -2.763 0.254 1.00 85.44 71 PHE A O 1
ATOM 584 N N . ALA A 1 72 ? 5.587 -1.498 1.902 1.00 82.81 72 ALA A N 1
ATOM 585 C CA . ALA A 1 72 ? 6.408 -2.572 2.455 1.00 82.81 72 ALA A CA 1
ATOM 586 C C . ALA A 1 72 ? 5.581 -3.796 2.884 1.00 82.81 72 ALA A C 1
ATOM 588 O O . ALA A 1 72 ? 5.980 -4.925 2.612 1.00 82.81 72 ALA A O 1
ATOM 589 N N . CYS A 1 73 ? 4.426 -3.587 3.522 1.00 85.25 73 CYS A N 1
ATOM 590 C CA . CYS A 1 73 ? 3.545 -4.686 3.915 1.00 85.25 73 CYS A CA 1
ATOM 591 C C . CYS A 1 73 ? 2.915 -5.364 2.700 1.00 85.25 73 CYS A C 1
ATOM 593 O O . CYS A 1 73 ? 2.927 -6.588 2.639 1.00 85.25 73 CYS A O 1
ATOM 595 N N . TYR A 1 74 ? 2.440 -4.584 1.725 1.00 88.00 74 TYR A N 1
ATOM 596 C CA . TYR A 1 74 ? 1.918 -5.103 0.464 1.00 88.00 74 TYR A CA 1
ATOM 597 C C . TYR A 1 74 ? 2.951 -5.970 -0.258 1.00 88.00 74 TYR A C 1
ATOM 599 O O . TYR A 1 74 ? 2.670 -7.121 -0.555 1.00 88.00 74 TYR A O 1
ATOM 607 N N . TYR A 1 75 ? 4.177 -5.486 -0.462 1.00 86.19 75 TYR A N 1
ATOM 608 C CA . TYR A 1 75 ? 5.213 -6.282 -1.125 1.00 86.19 75 TYR A CA 1
ATOM 609 C C . TYR A 1 75 ? 5.669 -7.488 -0.299 1.00 86.19 75 TYR A C 1
ATOM 611 O O . TYR A 1 75 ? 6.076 -8.491 -0.881 1.00 86.19 75 TYR A O 1
ATOM 619 N N . GLY A 1 76 ? 5.571 -7.427 1.032 1.00 84.38 76 GLY A N 1
ATOM 620 C CA . GLY A 1 76 ? 5.787 -8.586 1.897 1.00 84.38 76 GLY A CA 1
ATOM 621 C C . GLY A 1 76 ? 4.751 -9.688 1.664 1.00 84.38 76 GLY A C 1
ATOM 622 O O . GLY A 1 76 ? 5.119 -10.852 1.534 1.00 84.38 76 GLY A O 1
ATOM 623 N N . ILE A 1 77 ? 3.467 -9.332 1.547 1.00 79.94 77 ILE A N 1
ATOM 624 C CA . ILE A 1 77 ? 2.395 -10.307 1.285 1.00 79.94 77 ILE A CA 1
ATOM 625 C C . ILE A 1 77 ? 2.283 -10.692 -0.194 1.00 79.94 77 ILE A C 1
ATOM 627 O O . ILE A 1 77 ? 1.881 -11.810 -0.491 1.00 79.94 77 ILE A O 1
ATOM 631 N N . LYS A 1 78 ? 2.705 -9.825 -1.123 1.00 82.56 78 LYS A N 1
ATOM 632 C CA . LYS A 1 78 ? 2.704 -10.074 -2.575 1.00 82.56 78 LYS A CA 1
ATOM 633 C C . LYS A 1 78 ? 3.586 -11.251 -2.975 1.00 82.56 78 LYS A C 1
ATOM 635 O O . LYS A 1 78 ? 3.331 -11.896 -3.986 1.00 82.56 78 LYS A O 1
ATOM 640 N N . GLN A 1 79 ? 4.588 -11.576 -2.160 1.00 80.69 79 GLN A N 1
ATOM 641 C CA . GLN A 1 79 ? 5.388 -12.789 -2.341 1.00 80.69 79 GLN A CA 1
ATOM 642 C C . GLN A 1 79 ? 4.574 -14.081 -2.131 1.00 80.69 79 GLN A C 1
ATOM 644 O O . GLN A 1 79 ? 5.014 -15.142 -2.560 1.00 80.69 79 GLN A O 1
ATOM 649 N N . ASN A 1 80 ? 3.379 -13.992 -1.535 1.00 80.12 80 ASN A N 1
ATOM 650 C CA . ASN A 1 80 ? 2.419 -15.080 -1.359 1.00 80.12 80 ASN A CA 1
ATOM 651 C C . ASN A 1 80 ? 1.075 -14.725 -2.035 1.00 80.12 80 ASN A C 1
ATOM 653 O O . ASN A 1 80 ? 0.153 -14.249 -1.367 1.00 80.12 80 ASN A O 1
ATOM 657 N N . PRO A 1 81 ? 0.930 -14.958 -3.353 1.00 71.44 81 PRO A N 1
ATOM 658 C CA . PRO A 1 81 ? -0.231 -14.506 -4.130 1.00 71.44 81 PRO A CA 1
ATOM 659 C C . PRO A 1 81 ? -1.577 -15.075 -3.651 1.00 71.44 81 PRO A C 1
ATOM 661 O O . PRO A 1 81 ? -2.586 -14.378 -3.727 1.00 71.44 81 PRO A O 1
ATOM 664 N N . GLU A 1 82 ? -1.599 -16.285 -3.083 1.00 75.50 82 GLU A N 1
ATOM 665 C CA . GLU A 1 82 ? -2.796 -16.886 -2.465 1.00 75.50 82 GLU A CA 1
ATOM 666 C C . GLU A 1 82 ? -3.348 -16.042 -1.302 1.00 75.50 82 GLU A C 1
ATOM 668 O O . GLU A 1 82 ? -4.557 -15.959 -1.099 1.00 75.50 82 GLU A O 1
ATOM 673 N N . LEU A 1 83 ? -2.470 -15.362 -0.556 1.00 71.44 83 LEU A N 1
ATOM 674 C CA . LEU A 1 83 ? -2.853 -14.554 0.601 1.00 71.44 83 LEU A CA 1
ATOM 675 C C . LEU A 1 83 ? -3.491 -13.231 0.166 1.00 71.44 83 LEU A C 1
ATOM 677 O O . LEU A 1 83 ? -4.515 -12.831 0.718 1.00 71.44 83 LEU A O 1
ATOM 681 N N . ILE A 1 84 ? -2.937 -12.587 -0.868 1.00 71.88 84 ILE A N 1
ATOM 682 C CA . ILE A 1 84 ? -3.567 -11.413 -1.491 1.00 71.88 84 ILE A CA 1
AT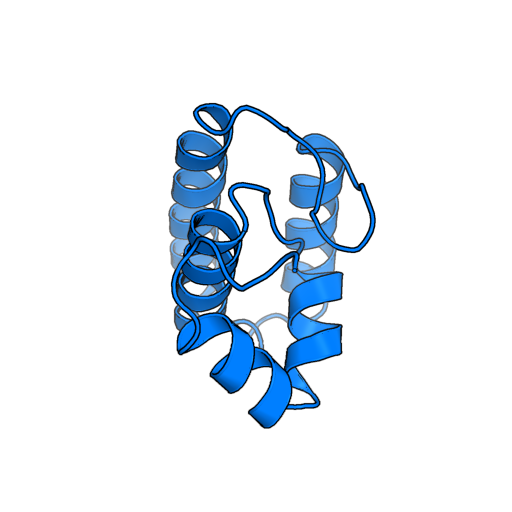OM 683 C C . ILE A 1 84 ? -4.920 -11.803 -2.070 1.00 71.88 84 ILE A C 1
ATOM 685 O O . ILE A 1 84 ? -5.922 -11.150 -1.784 1.00 71.88 84 ILE A O 1
ATOM 689 N N . ARG A 1 85 ? -4.964 -12.890 -2.843 1.00 73.38 85 ARG A N 1
ATOM 690 C CA . ARG A 1 85 ? -6.191 -13.360 -3.478 1.00 73.38 85 ARG A CA 1
ATOM 691 C C . ARG A 1 85 ? -7.282 -13.656 -2.445 1.00 73.38 85 ARG A C 1
ATOM 693 O O . ARG A 1 85 ? -8.396 -13.177 -2.612 1.00 73.38 85 ARG A O 1
ATOM 700 N N . GLY A 1 86 ? -6.948 -14.313 -1.334 1.00 72.19 86 GLY A N 1
ATOM 701 C CA . GLY A 1 86 ? -7.889 -14.557 -0.239 1.00 72.19 86 GLY A CA 1
ATOM 702 C C . GLY A 1 86 ? -8.470 -13.273 0.367 1.00 72.19 86 GLY A C 1
ATOM 703 O O . GLY A 1 86 ? -9.674 -13.192 0.591 1.00 72.19 86 GLY A O 1
ATOM 704 N N . ILE A 1 87 ? -7.660 -12.230 0.578 1.00 69.62 87 ILE A N 1
ATOM 705 C CA . ILE A 1 87 ? -8.159 -10.934 1.079 1.00 69.62 87 ILE A CA 1
ATOM 706 C C . ILE A 1 87 ? -9.036 -10.243 0.015 1.00 69.62 87 ILE A C 1
ATOM 708 O O . ILE A 1 87 ? -10.084 -9.667 0.319 1.00 69.62 87 ILE A O 1
ATOM 712 N N . LEU A 1 88 ? -8.645 -10.329 -1.258 1.00 69.88 88 LEU A N 1
ATOM 713 C CA . LEU A 1 88 ? -9.386 -9.751 -2.381 1.00 69.88 88 LEU A CA 1
ATOM 714 C C . LEU A 1 88 ? -10.672 -10.510 -2.743 1.00 69.88 88 LEU A C 1
ATOM 716 O O . LEU A 1 88 ? -11.561 -9.909 -3.343 1.00 69.88 88 LEU A O 1
ATOM 720 N N . GLU A 1 89 ? -10.836 -11.760 -2.320 1.00 74.88 89 GLU A N 1
ATOM 721 C CA . GLU A 1 89 ? -12.054 -12.556 -2.535 1.00 74.88 89 GLU A CA 1
ATOM 722 C C . GLU A 1 89 ? -13.028 -12.509 -1.342 1.00 74.88 89 GLU A C 1
ATOM 724 O O . GLU A 1 89 ? -14.234 -12.588 -1.554 1.00 74.88 89 GLU A O 1
ATOM 729 N N . LYS A 1 90 ? -12.546 -12.293 -0.109 1.00 68.12 90 LYS A N 1
ATOM 730 C CA . LYS A 1 90 ? -13.387 -12.185 1.104 1.00 68.12 90 LYS A CA 1
ATOM 731 C C . LYS A 1 90 ? -14.326 -10.972 1.097 1.00 68.12 90 LYS A C 1
ATOM 733 O O . LYS A 1 90 ? -13.921 -9.887 0.668 1.00 68.12 90 LYS A O 1
ATOM 738 N N . HIS A 1 91 ? -15.551 -11.096 1.610 1.00 58.47 91 HIS A N 1
ATOM 739 C CA . HIS A 1 91 ? -16.392 -9.916 1.853 1.00 58.47 91 HIS A CA 1
ATOM 740 C C . HIS A 1 91 ? -15.776 -9.039 2.962 1.00 58.47 91 HIS A C 1
ATOM 742 O O . HIS A 1 91 ? -15.083 -9.550 3.837 1.00 58.47 91 HIS A O 1
ATOM 748 N N . GLU A 1 92 ? -16.016 -7.719 2.931 1.00 55.06 92 GLU A N 1
ATOM 749 C CA . GLU A 1 92 ? -15.428 -6.725 3.865 1.00 55.06 92 GLU A CA 1
ATOM 750 C C . GLU A 1 92 ? -15.501 -7.130 5.348 1.00 55.06 92 GLU A C 1
ATOM 752 O O . GLU A 1 92 ? -14.587 -6.844 6.117 1.00 55.06 92 GLU A O 1
ATOM 757 N N . ASN A 1 93 ? -16.549 -7.857 5.737 1.00 53.81 93 ASN A N 1
ATOM 758 C CA . ASN A 1 93 ? -16.787 -8.268 7.119 1.00 53.81 93 ASN A CA 1
ATOM 759 C C . ASN A 1 93 ? -15.976 -9.507 7.559 1.00 53.81 93 ASN A C 1
ATOM 761 O O . ASN A 1 93 ? -15.882 -9.758 8.749 1.00 53.81 93 ASN A O 1
ATOM 765 N N . GLU A 1 94 ? -15.375 -10.270 6.639 1.00 54.66 94 GLU A N 1
ATOM 766 C CA . GLU A 1 94 ? -14.751 -11.586 6.912 1.00 54.66 94 GLU A CA 1
ATOM 767 C C . GLU A 1 94 ? -13.215 -11.537 7.049 1.00 54.66 94 GLU A C 1
ATOM 769 O O . GLU A 1 94 ? -12.527 -12.567 7.103 1.00 54.66 94 GLU A O 1
ATOM 774 N N . ILE A 1 95 ? -12.632 -10.338 6.997 1.00 53.84 95 ILE A N 1
ATOM 775 C CA . ILE A 1 95 ? -11.173 -10.154 6.989 1.00 53.84 95 ILE A CA 1
ATOM 776 C C . ILE A 1 95 ? -10.595 -10.182 8.411 1.00 53.84 95 ILE A C 1
ATOM 778 O O . ILE A 1 95 ? -9.412 -10.479 8.575 1.00 53.84 95 ILE A O 1
ATOM 782 N N . TRP A 1 96 ? -11.428 -9.934 9.424 1.00 50.72 96 TRP A N 1
ATOM 783 C CA . TRP 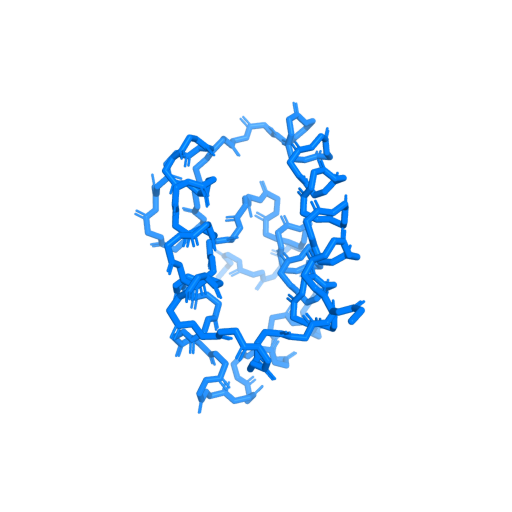A 1 96 ? -11.010 -9.767 10.819 1.00 50.72 96 TRP A CA 1
ATOM 784 C C . TRP A 1 96 ? -11.675 -10.739 11.813 1.00 50.72 96 TRP A C 1
ATOM 786 O O . TRP A 1 96 ? -11.416 -10.604 13.008 1.00 50.72 96 TRP A O 1
ATOM 796 N N . ASP A 1 97 ? -12.491 -11.685 11.329 1.00 41.91 97 ASP A N 1
ATOM 797 C CA . ASP A 1 97 ? -13.028 -12.821 12.106 1.00 41.91 97 ASP A CA 1
ATOM 798 C C . ASP A 1 97 ? -12.016 -13.978 12.222 1.00 41.91 97 ASP A C 1
ATOM 800 O O . ASP A 1 97 ? -11.303 -14.260 11.224 1.00 41.91 97 ASP A O 1
#